Protein AF-X1JIE1-F1 (afdb_monomer_lite)

Organism: NCBI:txid412755

InterPro domains:
  IPR035906 MetI-like superfamily [G3DSA:1.10.3720.10] (15-93)
  IPR035906 MetI-like superfamily [SSF161098] (23-93)

Sequence (93 aa):
MANLATKKRYKMVLFPRVLQGIIPYSILTIPLIVPVSMLAWLIIQAFSDRVTIGLIPGHFTLDNFRFLWEKIQFGTSVYPNIWPVMGNSLFLT

pLDDT: mean 78.8, std 10.11, range [52.16, 92.12]

Radius of gyration: 26.22 Å; chains: 1; bounding box: 68×32×58 Å

Foldseek 3Di:
DPDPVVVVVCCVVVVVVVVVVVVVVCVVVVVVCVVVQVVLCVVLVCQAPDDPDGSDHPDGDNVSVCLQPDWDDDPPDTHHRCVVVVVVVVVVD

Secondary structure (DSSP, 8-state):
---HHHHH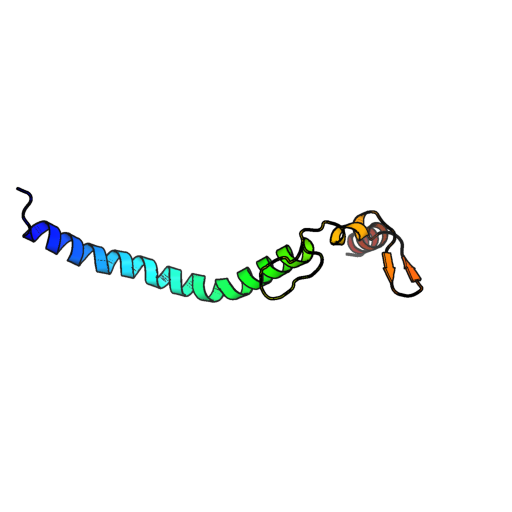HHHHHHHHHHHHHHHHHHHHHHHHHHHHHHHHHHHHHHTBS-EEETTEESSB-SGGGGGGTSPEEETTEEEPPSHHHHHHHHHH-

Structure (mmCIF, N/CA/C/O backbone):
data_AF-X1JIE1-F1
#
_entry.id   AF-X1JIE1-F1
#
loop_
_atom_site.group_PDB
_atom_site.id
_atom_site.type_symbol
_atom_site.label_atom_id
_atom_site.label_alt_id
_atom_site.label_comp_id
_atom_site.label_asym_id
_atom_site.label_entity_id
_atom_site.label_seq_id
_atom_site.pdbx_PDB_ins_code
_atom_site.Cartn_x
_atom_site.Cartn_y
_atom_site.Cartn_z
_atom_site.occupancy
_atom_site.B_iso_or_equiv
_atom_site.auth_seq_id
_atom_site.auth_comp_id
_atom_site.auth_asym_id
_atom_site.auth_atom_id
_atom_site.pdbx_PDB_model_num
ATOM 1 N N . MET A 1 1 ? -47.110 -4.656 29.418 1.00 52.16 1 MET A N 1
ATOM 2 C CA . MET A 1 1 ? -46.475 -3.381 29.821 1.00 52.16 1 MET A CA 1
ATOM 3 C C . MET A 1 1 ? -45.074 -3.680 30.352 1.00 52.16 1 MET A C 1
ATOM 5 O O . MET A 1 1 ? -44.926 -4.023 31.517 1.00 52.16 1 MET A O 1
ATOM 9 N N . ALA A 1 2 ? -44.052 -3.678 29.488 1.00 55.09 2 ALA A N 1
ATOM 10 C CA . ALA A 1 2 ? -42.679 -3.945 29.921 1.00 55.09 2 ALA A CA 1
ATOM 11 C C . ALA A 1 2 ? -42.176 -2.773 30.779 1.00 55.09 2 ALA A C 1
ATOM 13 O O . ALA A 1 2 ? -42.193 -1.619 30.355 1.00 55.09 2 ALA A O 1
ATOM 14 N N . ASN A 1 3 ? -41.801 -3.096 32.011 1.00 56.16 3 ASN A N 1
ATOM 15 C CA . ASN A 1 3 ? -41.549 -2.170 33.104 1.00 56.16 3 ASN A CA 1
ATOM 16 C C . ASN A 1 3 ? -40.398 -1.193 32.759 1.00 56.16 3 ASN A C 1
ATOM 18 O O . ASN A 1 3 ? -39.283 -1.613 32.459 1.00 56.16 3 ASN A O 1
ATOM 22 N N . LEU A 1 4 ? -40.633 0.124 32.798 1.00 64.38 4 LEU A N 1
ATOM 23 C CA . LEU A 1 4 ? -39.616 1.155 32.503 1.00 64.38 4 LEU A CA 1
ATOM 24 C C . LEU A 1 4 ? -38.333 0.987 33.348 1.00 64.38 4 LEU A C 1
ATOM 26 O O . LEU A 1 4 ? -37.232 1.314 32.894 1.00 64.38 4 LEU A O 1
ATOM 30 N N . ALA A 1 5 ? -38.462 0.396 34.539 1.00 64.50 5 ALA A N 1
ATOM 31 C CA . ALA A 1 5 ? -37.355 0.067 35.429 1.00 64.50 5 ALA A CA 1
ATOM 32 C C . ALA A 1 5 ? -36.396 -0.998 34.858 1.00 64.50 5 ALA A C 1
ATOM 34 O O . ALA A 1 5 ? -35.179 -0.850 34.994 1.00 64.50 5 ALA A O 1
ATOM 35 N N . THR A 1 6 ? -36.892 -2.037 34.171 1.00 66.62 6 THR A N 1
ATOM 36 C CA . THR A 1 6 ? -36.026 -3.084 33.591 1.00 66.62 6 THR A CA 1
ATOM 37 C C . THR A 1 6 ? -35.256 -2.570 32.378 1.00 66.62 6 THR A C 1
ATOM 39 O O . THR A 1 6 ? -34.072 -2.875 32.233 1.00 66.62 6 THR A O 1
ATOM 42 N N . LYS A 1 7 ? -35.865 -1.702 31.561 1.00 64.38 7 LYS A N 1
ATOM 43 C CA . LYS A 1 7 ? -35.202 -1.076 30.401 1.00 64.38 7 LYS A CA 1
ATOM 44 C C . LYS A 1 7 ? -34.052 -0.147 30.822 1.00 64.38 7 LYS A C 1
ATOM 46 O O . LYS A 1 7 ? -32.990 -0.154 30.196 1.00 64.38 7 LYS A O 1
ATOM 51 N N . LYS A 1 8 ? -34.234 0.616 31.911 1.00 70.44 8 LYS A N 1
ATOM 52 C CA . LYS A 1 8 ? -33.196 1.493 32.487 1.00 70.44 8 LYS A CA 1
ATOM 53 C C . LYS A 1 8 ? -32.025 0.683 33.056 1.00 70.44 8 LYS A C 1
ATOM 55 O O . LYS A 1 8 ? -30.871 1.020 32.802 1.00 70.44 8 LYS A O 1
ATOM 60 N N . ARG A 1 9 ? -32.319 -0.423 33.747 1.00 66.06 9 ARG A N 1
ATOM 61 C CA . ARG A 1 9 ? -31.312 -1.345 34.300 1.00 66.06 9 ARG A CA 1
ATOM 62 C C . ARG A 1 9 ? -30.508 -2.045 33.201 1.00 66.06 9 ARG A C 1
ATOM 64 O O . ARG A 1 9 ? -29.291 -2.122 33.302 1.00 66.06 9 ARG A O 1
ATOM 71 N N . TYR A 1 10 ? -31.163 -2.472 32.118 1.00 65.50 10 TYR A N 1
ATOM 72 C CA . TYR A 1 10 ? -30.483 -3.093 30.978 1.00 65.50 10 TYR A CA 1
ATOM 73 C C . TYR A 1 10 ? -29.510 -2.124 30.297 1.00 65.50 10 TYR A C 1
ATOM 75 O O . TYR A 1 10 ? -28.350 -2.471 30.103 1.00 65.50 10 TYR A O 1
ATOM 83 N N . LYS A 1 11 ? -29.926 -0.875 30.025 1.00 63.12 11 LYS A N 1
ATOM 84 C CA . LYS A 1 11 ? -29.016 0.160 29.497 1.00 63.12 11 LYS A CA 1
ATOM 85 C C . LYS A 1 11 ? -27.830 0.431 30.429 1.00 63.12 11 LYS A C 1
ATOM 87 O O . LYS A 1 11 ? -26.712 0.566 29.945 1.00 63.12 11 LYS A O 1
ATOM 92 N N . MET A 1 12 ? -28.060 0.474 31.742 1.00 68.56 12 MET A N 1
ATOM 93 C CA . MET A 1 12 ? -27.021 0.754 32.741 1.00 68.56 12 MET A CA 1
ATOM 94 C C . MET A 1 12 ? -25.958 -0.352 32.836 1.00 68.56 12 MET A C 1
ATOM 96 O O . MET A 1 12 ? -24.803 -0.051 33.111 1.00 68.56 12 MET A O 1
ATOM 100 N N . VAL A 1 13 ? -26.317 -1.612 32.571 1.00 67.75 13 VAL A N 1
ATOM 101 C CA . VAL A 1 13 ? -25.373 -2.748 32.582 1.00 67.75 13 VAL A CA 1
ATOM 102 C C . VAL A 1 13 ? -24.769 -3.015 31.196 1.00 67.75 13 VAL A C 1
ATOM 104 O O . VAL A 1 13 ? -23.627 -3.459 31.092 1.00 67.75 13 VAL A O 1
ATOM 107 N N . LEU A 1 14 ? -25.503 -2.730 30.117 1.00 71.00 14 LEU A N 1
ATOM 108 C CA . LEU A 1 14 ? -25.032 -2.925 28.743 1.00 71.00 14 LEU A CA 1
ATOM 109 C C . LEU A 1 14 ? -23.959 -1.895 28.354 1.00 71.00 14 LEU A C 1
ATOM 111 O O . LEU A 1 14 ? -22.964 -2.257 27.735 1.00 71.00 14 LEU A O 1
ATOM 115 N N . PHE A 1 15 ? -24.129 -0.631 28.754 1.00 70.56 15 PHE A N 1
ATOM 116 C CA . PHE A 1 15 ? -23.201 0.455 28.423 1.00 70.56 15 PHE A CA 1
ATOM 117 C C . PHE A 1 15 ? -21.746 0.205 28.878 1.00 70.56 15 PHE A C 1
ATOM 119 O O . PHE A 1 15 ? -20.854 0.270 28.031 1.00 70.56 15 PHE A O 1
ATOM 126 N N . PRO A 1 16 ? -21.461 -0.154 30.148 1.00 74.25 16 PRO A N 1
ATOM 127 C CA . PRO A 1 16 ? -20.091 -0.428 30.586 1.00 74.25 16 PRO A CA 1
ATOM 128 C C . PRO A 1 16 ? -19.496 -1.681 29.933 1.00 74.25 16 PRO A C 1
ATOM 130 O O . PRO A 1 16 ? -18.299 -1.707 29.676 1.00 74.25 16 PRO A O 1
ATOM 133 N N . ARG A 1 17 ? -20.310 -2.694 29.605 1.00 73.69 17 ARG A N 1
ATOM 134 C CA . ARG A 1 17 ? -19.835 -3.911 28.921 1.00 73.69 17 ARG A CA 1
ATOM 135 C C . ARG A 1 17 ? -19.397 -3.642 27.487 1.00 73.69 17 ARG A C 1
ATOM 137 O O . ARG A 1 17 ? -18.365 -4.142 27.057 1.00 73.69 17 ARG A O 1
ATOM 144 N N . VAL A 1 18 ? -20.162 -2.832 26.757 1.00 76.12 18 VAL A N 1
ATOM 145 C CA . VAL A 1 18 ? -19.797 -2.417 25.396 1.00 76.12 18 VAL A CA 1
ATOM 146 C C . VAL A 1 18 ? -18.536 -1.551 25.428 1.00 76.12 18 VAL A C 1
ATOM 148 O O . VAL A 1 18 ? -17.631 -1.760 24.626 1.00 76.12 18 VAL A O 1
ATOM 151 N N . LEU A 1 19 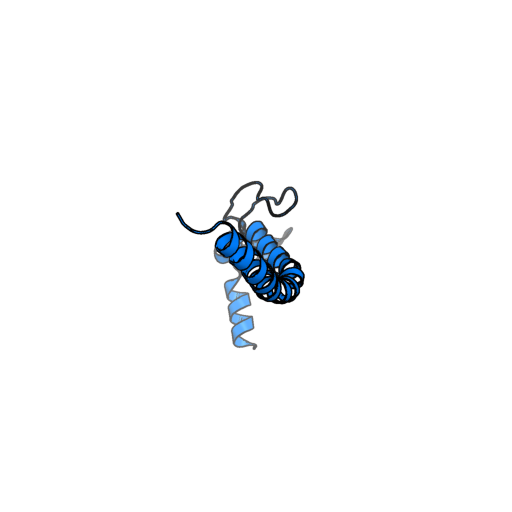? -18.425 -0.642 26.401 1.00 75.44 19 LEU A N 1
ATOM 152 C CA . LEU A 1 19 ? -17.248 0.211 26.561 1.00 75.44 19 LEU A CA 1
ATOM 153 C C . LEU A 1 19 ? -15.983 -0.594 26.921 1.00 75.44 19 LEU A C 1
ATOM 155 O O . LEU A 1 19 ? -14.926 -0.355 26.345 1.00 75.44 19 LEU A O 1
ATOM 159 N N . GLN A 1 20 ? -16.103 -1.595 27.801 1.00 78.19 20 GLN A N 1
ATOM 160 C CA . GLN A 1 20 ? -15.020 -2.531 28.138 1.00 78.19 20 GLN A CA 1
ATOM 161 C C . GLN A 1 20 ? -14.554 -3.361 26.937 1.00 78.19 20 GLN A C 1
ATOM 163 O O . GLN A 1 20 ? -13.378 -3.698 26.861 1.00 78.19 20 GLN A O 1
ATOM 168 N N . GLY A 1 21 ? -15.453 -3.66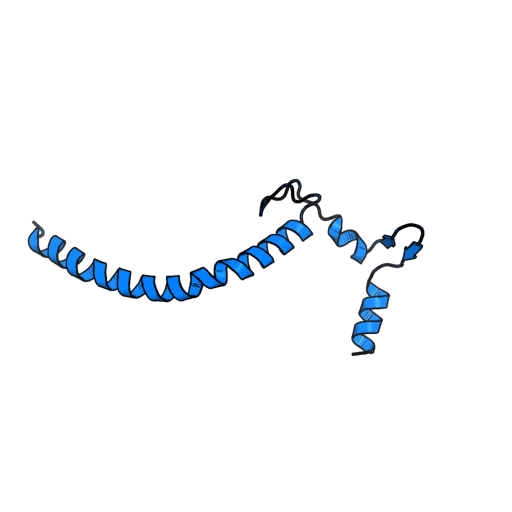6 25.997 1.00 78.88 21 GLY A N 1
ATOM 169 C CA . GLY A 1 21 ? -15.092 -4.299 24.733 1.00 78.88 21 GLY A CA 1
ATOM 170 C C . GLY A 1 21 ? -14.375 -3.336 23.788 1.00 78.88 21 GLY A C 1
ATOM 171 O O . GLY A 1 21 ? -13.327 -3.676 23.262 1.00 78.88 21 GLY A O 1
ATOM 172 N N . ILE A 1 22 ? -14.899 -2.124 23.591 1.00 84.44 22 ILE A N 1
ATOM 173 C CA . ILE A 1 22 ? -14.402 -1.176 22.577 1.00 84.44 22 ILE A CA 1
ATOM 174 C C . ILE A 1 22 ? -13.022 -0.603 22.925 1.00 84.44 22 ILE A C 1
ATOM 176 O O . ILE A 1 22 ? -12.175 -0.497 22.043 1.00 84.44 22 ILE A O 1
ATOM 180 N N . ILE A 1 23 ? -12.777 -0.246 24.191 1.00 87.12 23 ILE A N 1
ATOM 181 C CA . ILE A 1 23 ? -11.525 0.399 24.627 1.00 87.12 23 ILE A CA 1
ATOM 182 C C . ILE A 1 23 ? -10.260 -0.374 24.196 1.00 87.12 23 ILE A C 1
ATOM 184 O O . ILE A 1 23 ? -9.407 0.234 23.546 1.00 87.12 23 ILE A O 1
ATOM 188 N N . PRO A 1 24 ? -10.098 -1.676 24.502 1.00 87.06 24 PRO A N 1
ATOM 189 C CA . PRO A 1 24 ? -8.886 -2.407 24.134 1.00 87.06 24 PRO A CA 1
ATOM 190 C C . PRO A 1 24 ? -8.708 -2.528 22.617 1.00 87.06 24 PRO A C 1
ATOM 192 O O . PRO A 1 24 ? -7.590 -2.375 22.127 1.00 87.06 24 PRO A O 1
ATOM 195 N N . TYR A 1 25 ? -9.791 -2.729 21.857 1.00 87.06 25 TYR A N 1
ATOM 196 C CA . TYR A 1 25 ? -9.706 -2.767 20.394 1.00 87.06 25 TYR A CA 1
ATOM 197 C C . TYR A 1 25 ? -9.293 -1.415 19.814 1.00 87.06 25 TYR A C 1
ATOM 199 O O . TYR A 1 25 ? -8.458 -1.378 18.912 1.00 87.06 25 TYR A O 1
ATOM 207 N N . SER A 1 26 ? -9.803 -0.303 20.345 1.00 87.00 26 SER A N 1
ATOM 208 C CA . SER A 1 26 ? -9.387 1.040 19.926 1.00 87.00 26 SER A CA 1
ATOM 209 C C . SER A 1 26 ? -7.902 1.290 20.201 1.00 87.00 26 SER A C 1
ATOM 211 O O . SER A 1 26 ? -7.196 1.785 19.329 1.00 87.00 26 SER A O 1
ATOM 213 N N . ILE A 1 27 ? -7.394 0.886 21.370 1.00 91.38 27 ILE A N 1
ATOM 214 C CA . ILE A 1 27 ? -5.969 1.031 21.722 1.00 91.38 27 ILE A CA 1
ATOM 215 C C . ILE A 1 27 ? -5.062 0.255 20.754 1.00 91.38 27 ILE A C 1
ATOM 217 O O . ILE A 1 27 ? -3.990 0.739 20.406 1.00 91.38 27 ILE A O 1
ATOM 221 N N . LEU A 1 28 ? -5.491 -0.921 20.291 1.00 88.56 28 LEU A N 1
ATOM 222 C CA . LEU A 1 28 ? -4.757 -1.732 19.312 1.00 88.56 28 LEU A CA 1
ATOM 223 C C . LEU A 1 28 ? -4.862 -1.194 17.879 1.00 88.56 28 LEU A C 1
ATOM 225 O O . LEU A 1 28 ? -3.892 -1.232 17.126 1.00 88.56 28 LEU A O 1
ATOM 229 N N . THR A 1 29 ? -6.039 -0.711 17.487 1.00 88.44 29 THR A N 1
ATOM 230 C CA . THR A 1 29 ? -6.318 -0.315 16.098 1.00 88.44 29 THR A CA 1
ATOM 231 C C . THR A 1 29 ? -5.829 1.086 15.763 1.00 88.44 29 THR A C 1
ATOM 233 O O . THR A 1 29 ? -5.356 1.292 14.649 1.00 88.44 29 THR A O 1
ATOM 236 N N . ILE A 1 30 ? -5.870 2.033 16.705 1.00 91.94 30 ILE A N 1
ATOM 237 C CA . ILE A 1 30 ? -5.437 3.419 16.467 1.00 91.94 30 ILE A CA 1
ATOM 238 C C . ILE A 1 30 ? -3.975 3.494 15.984 1.00 91.94 30 ILE A C 1
ATOM 240 O O . ILE A 1 30 ? -3.735 4.140 14.962 1.00 91.94 30 ILE A O 1
ATOM 244 N N . PRO A 1 31 ? -2.997 2.813 16.616 1.00 91.81 31 PRO A N 1
ATOM 245 C CA . PRO A 1 31 ? -1.622 2.795 16.123 1.00 91.81 31 PRO A CA 1
ATOM 246 C C . PRO A 1 31 ? -1.494 2.138 14.746 1.00 91.81 31 PRO A C 1
ATOM 248 O O . PRO A 1 31 ? -0.657 2.552 13.950 1.00 91.81 31 PRO A O 1
ATOM 251 N N . LEU A 1 32 ? -2.336 1.140 14.447 1.00 91.81 32 LEU A N 1
ATOM 252 C CA . LEU A 1 32 ? -2.329 0.425 13.169 1.00 91.81 32 LEU A CA 1
ATOM 253 C C . LEU A 1 32 ? -2.833 1.273 11.997 1.00 91.81 32 LEU A C 1
ATOM 255 O O . LEU A 1 32 ? -2.461 1.003 10.857 1.00 91.81 32 LEU A O 1
ATOM 259 N N . ILE A 1 33 ? -3.646 2.301 12.249 1.00 90.56 33 ILE A N 1
ATOM 260 C CA . ILE A 1 33 ? -4.149 3.186 11.189 1.00 90.56 33 ILE A CA 1
ATOM 261 C C . ILE A 1 33 ? -2.988 3.831 10.427 1.00 90.56 33 ILE A C 1
ATOM 263 O O . ILE A 1 33 ? -3.067 3.961 9.209 1.00 90.56 33 ILE A O 1
ATOM 267 N N . VAL A 1 34 ? -1.890 4.174 11.110 1.00 89.50 34 VAL A N 1
ATOM 268 C CA . VAL A 1 34 ? -0.724 4.816 10.486 1.00 89.50 34 VAL A CA 1
ATOM 269 C C . VAL A 1 34 ? -0.083 3.915 9.417 1.00 89.50 34 VAL A C 1
ATOM 271 O O . VAL A 1 34 ? -0.124 4.297 8.245 1.00 89.50 34 VAL A O 1
ATOM 274 N N . PRO A 1 35 ? 0.444 2.712 9.729 1.00 92.12 35 PRO A N 1
ATOM 275 C CA . PRO A 1 35 ? 1.034 1.840 8.714 1.00 92.12 35 PRO A CA 1
ATOM 276 C C . PRO A 1 35 ? 0.016 1.386 7.662 1.00 92.12 35 PRO A C 1
ATOM 278 O O . PRO A 1 35 ? 0.354 1.318 6.481 1.00 92.12 35 PRO A O 1
ATOM 281 N N . VAL A 1 36 ? -1.243 1.139 8.042 1.00 91.00 36 VAL A N 1
ATOM 282 C CA . VAL A 1 36 ? -2.294 0.773 7.076 1.00 91.00 36 VAL A CA 1
ATOM 283 C C . VAL A 1 36 ? -2.549 1.909 6.084 1.00 91.00 36 VAL A C 1
ATOM 285 O O . VAL A 1 36 ? -2.689 1.655 4.890 1.00 91.00 36 VAL A O 1
ATOM 288 N N . SER A 1 37 ? -2.547 3.163 6.540 1.00 88.19 37 SER A N 1
ATOM 289 C CA . SER A 1 37 ? -2.712 4.323 5.660 1.00 88.19 37 SER A CA 1
ATOM 290 C C . SER A 1 37 ? -1.536 4.491 4.695 1.00 88.19 37 SER A C 1
ATOM 292 O O . SER A 1 37 ? -1.750 4.833 3.535 1.00 88.19 37 SER A O 1
ATOM 294 N N . MET A 1 38 ? -0.311 4.172 5.126 1.00 88.44 38 MET A N 1
ATOM 295 C CA . MET A 1 38 ? 0.870 4.186 4.257 1.00 88.44 38 MET A CA 1
ATOM 296 C C . MET A 1 38 ? 0.790 3.105 3.175 1.00 88.44 38 MET A C 1
ATOM 298 O O . MET A 1 38 ? 1.102 3.367 2.016 1.00 88.44 38 MET A O 1
ATOM 302 N N . LEU A 1 39 ? 0.331 1.901 3.524 1.00 90.12 39 LEU A N 1
ATOM 303 C CA . LEU A 1 39 ? 0.113 0.835 2.543 1.00 90.12 39 LEU A CA 1
ATOM 304 C C . LEU A 1 39 ? -1.003 1.199 1.561 1.00 90.12 39 LEU A C 1
ATOM 306 O O . LEU A 1 39 ? -0.836 1.038 0.354 1.00 90.12 39 LEU A O 1
ATOM 310 N N . ALA A 1 40 ? -2.113 1.743 2.063 1.00 88.38 40 ALA A N 1
ATOM 311 C CA . ALA A 1 40 ? -3.200 2.225 1.220 1.00 88.38 40 ALA A CA 1
ATOM 312 C C . ALA A 1 40 ? -2.713 3.320 0.259 1.00 88.38 40 ALA A C 1
ATOM 314 O O . ALA A 1 40 ? -3.054 3.297 -0.920 1.00 88.38 40 ALA A O 1
ATOM 315 N N . TRP A 1 41 ? -1.852 4.223 0.730 1.00 87.31 41 TRP A N 1
ATOM 316 C CA . TRP A 1 41 ? -1.230 5.245 -0.105 1.00 87.31 41 TRP A CA 1
ATOM 317 C C . TRP A 1 41 ? -0.395 4.646 -1.239 1.00 87.31 41 TRP A C 1
ATOM 319 O O . TRP A 1 41 ? -0.563 5.050 -2.388 1.00 87.31 41 TRP A O 1
ATOM 329 N N . LEU A 1 42 ? 0.465 3.666 -0.948 1.00 87.12 42 LEU A N 1
ATOM 330 C CA . LEU A 1 42 ? 1.291 3.007 -1.967 1.00 87.12 42 LEU A CA 1
ATOM 331 C C . LEU A 1 42 ? 0.445 2.298 -3.024 1.00 87.12 42 LEU A C 1
ATOM 333 O O . LEU A 1 42 ? 0.749 2.385 -4.211 1.00 87.12 42 LEU A O 1
ATOM 337 N N . ILE A 1 43 ? -0.635 1.634 -2.606 1.00 86.38 43 ILE A N 1
ATOM 338 C CA . ILE A 1 43 ? -1.577 0.998 -3.533 1.00 86.38 43 ILE A CA 1
ATOM 339 C C . ILE A 1 43 ? -2.198 2.063 -4.438 1.00 86.38 43 ILE A C 1
ATOM 341 O O . ILE A 1 43 ? -2.172 1.933 -5.657 1.00 86.38 43 ILE A O 1
ATOM 345 N N . ILE A 1 44 ? -2.705 3.150 -3.861 1.00 85.69 44 ILE A N 1
ATOM 346 C CA . ILE A 1 44 ? -3.339 4.228 -4.626 1.00 85.69 44 ILE A CA 1
ATOM 347 C C . ILE A 1 44 ? -2.346 4.866 -5.598 1.00 85.69 44 ILE A C 1
ATOM 349 O O . ILE A 1 44 ? -2.703 5.123 -6.742 1.00 85.69 44 ILE A O 1
ATOM 353 N N . GLN A 1 45 ? -1.092 5.053 -5.187 1.00 84.19 45 GLN A N 1
ATOM 354 C CA . GLN A 1 45 ? -0.030 5.551 -6.054 1.00 84.19 45 GLN A CA 1
ATOM 355 C C . GLN A 1 45 ? 0.303 4.576 -7.190 1.00 84.19 45 GLN A C 1
ATOM 357 O O . GLN A 1 45 ? 0.472 5.014 -8.323 1.00 84.19 45 GLN A O 1
ATOM 362 N N . ALA A 1 46 ? 0.348 3.267 -6.926 1.00 84.38 46 ALA A N 1
ATOM 363 C CA . ALA A 1 46 ? 0.600 2.260 -7.956 1.00 84.38 46 ALA A CA 1
ATOM 364 C C . ALA A 1 46 ? -0.473 2.280 -9.058 1.00 84.38 46 ALA A C 1
ATOM 366 O O . ALA A 1 46 ? -0.157 2.077 -10.228 1.00 84.38 46 ALA A O 1
ATOM 367 N N . PHE A 1 47 ? -1.720 2.591 -8.701 1.00 84.81 47 PHE A N 1
ATOM 368 C CA . PHE A 1 47 ? -2.854 2.645 -9.627 1.00 84.81 47 PHE A CA 1
ATOM 369 C C . PHE A 1 47 ? -3.237 4.065 -10.079 1.00 84.81 47 PHE A C 1
ATOM 371 O O . PHE A 1 47 ? -4.278 4.229 -10.712 1.00 84.81 47 PHE A O 1
ATOM 378 N N . SER A 1 48 ? -2.449 5.099 -9.764 1.00 79.75 48 SER A N 1
ATOM 379 C CA . SER A 1 48 ? -2.785 6.495 -10.082 1.00 79.75 48 SER A CA 1
ATOM 380 C C . SER A 1 48 ? -1.687 7.192 -10.883 1.00 79.75 48 SER A C 1
ATOM 382 O O . SER A 1 48 ? -0.511 7.052 -10.565 1.00 79.75 48 SER A O 1
ATOM 384 N N . ASP A 1 49 ? -2.069 7.986 -11.893 1.00 67.69 49 ASP A N 1
ATOM 385 C CA . ASP A 1 49 ? -1.115 8.736 -12.743 1.00 67.69 49 ASP A CA 1
ATOM 386 C C . ASP A 1 49 ? -0.433 9.852 -11.939 1.00 67.69 49 ASP A C 1
ATOM 388 O O . ASP A 1 49 ? 0.776 10.061 -11.988 1.00 67.69 49 ASP A O 1
ATOM 392 N N . ARG A 1 50 ? -1.223 10.567 -11.128 1.00 63.56 50 ARG A N 1
ATOM 393 C CA . ARG A 1 50 ? -0.740 11.607 -10.209 1.00 63.56 50 ARG A CA 1
ATOM 394 C C . ARG A 1 50 ? -1.558 11.554 -8.932 1.00 63.56 50 ARG A C 1
ATOM 396 O O . ARG A 1 50 ? -2.787 11.588 -8.990 1.00 63.56 50 ARG A O 1
ATOM 403 N N . VAL A 1 51 ? -0.893 11.471 -7.784 1.00 58.34 51 VAL A N 1
ATOM 404 C CA . VAL A 1 51 ? -1.565 11.581 -6.485 1.00 58.34 51 VAL A CA 1
ATOM 405 C C . VAL A 1 51 ? -1.588 13.057 -6.114 1.00 58.34 51 VAL A C 1
ATOM 407 O O . VAL A 1 51 ? -0.543 13.652 -5.861 1.00 58.34 51 VAL A O 1
ATOM 410 N N . THR A 1 52 ? -2.764 13.678 -6.196 1.00 60.03 52 THR A N 1
ATOM 411 C CA . THR A 1 52 ? -2.877 15.142 -6.179 1.00 60.03 52 THR A CA 1
ATOM 412 C C . THR A 1 52 ? -2.723 15.714 -4.772 1.00 60.03 52 THR A C 1
ATOM 414 O O . THR A 1 52 ? -2.090 16.751 -4.663 1.00 60.03 52 THR A O 1
ATOM 417 N N . ILE A 1 53 ? -3.236 15.035 -3.731 1.00 60.19 53 ILE A N 1
ATOM 418 C CA . ILE A 1 53 ? -2.986 15.199 -2.277 1.00 60.19 53 ILE A CA 1
ATOM 419 C C . ILE A 1 53 ? -3.736 14.049 -1.562 1.00 60.19 53 ILE A C 1
ATOM 421 O O . ILE A 1 53 ? -4.904 13.804 -1.856 1.00 60.19 53 ILE A O 1
ATOM 425 N N . GLY A 1 54 ? -3.130 13.385 -0.572 1.00 68.00 54 GLY A N 1
ATOM 426 C CA . GLY A 1 54 ? -3.829 12.383 0.261 1.00 68.00 54 GLY A CA 1
ATOM 427 C C . GLY A 1 54 ? -4.142 11.044 -0.442 1.00 68.00 54 GLY A C 1
ATOM 428 O O . GLY A 1 54 ? -3.649 10.748 -1.522 1.00 68.00 54 GLY A O 1
ATOM 429 N N . LEU A 1 55 ? -4.993 10.219 0.171 1.00 67.75 55 LEU A N 1
ATOM 430 C CA . LEU A 1 55 ? -5.432 8.911 -0.354 1.00 67.75 55 LEU A CA 1
ATOM 431 C C . LEU A 1 55 ? -6.410 9.028 -1.545 1.00 67.75 55 LEU A C 1
ATOM 433 O O . LEU A 1 55 ? -7.233 8.142 -1.754 1.00 67.75 55 LEU A O 1
ATOM 437 N N . ILE A 1 56 ? -6.392 10.129 -2.296 1.00 71.81 56 ILE A N 1
ATOM 438 C CA . ILE A 1 56 ? -7.322 10.353 -3.405 1.00 71.81 56 ILE A CA 1
ATOM 439 C C . ILE A 1 56 ? -6.538 10.239 -4.718 1.00 71.81 56 ILE A C 1
ATOM 441 O O . ILE A 1 56 ? -5.672 11.081 -4.980 1.00 71.81 56 ILE A O 1
ATOM 445 N N . PRO A 1 57 ? -6.809 9.212 -5.549 1.00 68.94 57 PRO A N 1
ATOM 446 C CA . PRO A 1 57 ? -6.205 9.120 -6.870 1.00 68.94 57 PRO A CA 1
ATOM 447 C C . PRO A 1 57 ? -6.764 10.231 -7.759 1.00 68.94 57 PRO A C 1
ATOM 449 O O . PRO A 1 57 ? -7.977 10.430 -7.816 1.00 68.94 57 PRO A O 1
ATOM 452 N N . GLY A 1 58 ? -5.893 10.948 -8.470 1.00 71.75 58 GLY A N 1
ATOM 453 C CA . GLY A 1 58 ? -6.339 11.943 -9.445 1.00 71.75 58 GLY A CA 1
ATOM 454 C C . GLY A 1 58 ? -6.984 11.279 -10.662 1.00 71.75 58 GLY A C 1
ATOM 455 O O . GLY A 1 58 ? -8.059 11.681 -11.093 1.00 71.75 58 GLY A O 1
ATOM 456 N N . HIS A 1 59 ? -6.335 10.240 -11.194 1.00 77.94 59 HIS A N 1
ATOM 457 C CA . HIS A 1 59 ? -6.813 9.434 -12.319 1.00 77.94 59 HIS A CA 1
ATOM 458 C C . HIS A 1 59 ? -6.324 7.999 -12.149 1.00 77.94 59 HIS A C 1
ATOM 460 O O . HIS A 1 59 ? -5.149 7.800 -11.851 1.00 77.94 59 HIS A O 1
ATOM 466 N N . PHE A 1 60 ? -7.198 7.015 -12.371 1.00 79.38 60 PHE A N 1
ATOM 467 C CA . PHE A 1 60 ? -6.807 5.607 -12.382 1.00 79.38 60 PHE A CA 1
ATOM 468 C C . PHE A 1 60 ? -5.976 5.301 -13.635 1.00 79.38 60 PHE A C 1
A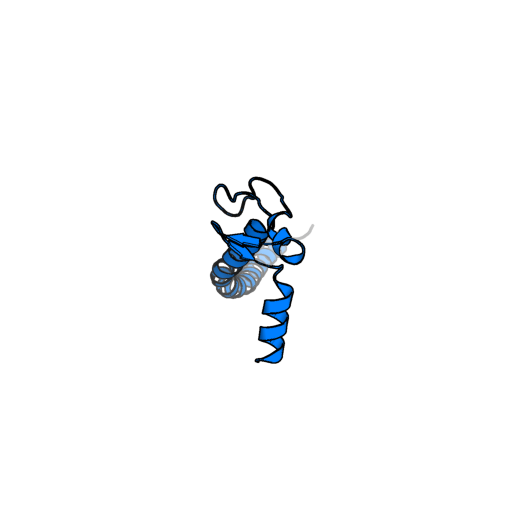TOM 470 O O . PHE A 1 60 ? -6.433 5.558 -14.749 1.00 79.38 60 PHE A O 1
ATOM 477 N N . THR A 1 61 ? -4.775 4.749 -13.462 1.00 80.69 61 THR A N 1
ATOM 478 C CA . THR A 1 61 ? -3.920 4.286 -14.562 1.00 80.69 61 THR A CA 1
ATOM 479 C C . THR A 1 61 ? -3.270 2.943 -14.238 1.00 80.69 61 THR A C 1
ATOM 481 O O . THR A 1 61 ? -2.974 2.627 -13.086 1.00 80.69 61 THR A O 1
ATOM 484 N N . LEU A 1 62 ? -3.010 2.165 -15.287 1.00 82.56 62 LEU A N 1
ATOM 485 C CA . LEU A 1 62 ? -2.182 0.959 -15.248 1.00 82.56 62 LEU A CA 1
ATOM 486 C C . LEU A 1 62 ? -0.825 1.174 -15.933 1.00 82.56 62 LEU A C 1
ATOM 488 O O . LEU A 1 62 ? -0.022 0.245 -16.008 1.00 82.56 62 LEU A O 1
ATOM 492 N N . ASP A 1 63 ? -0.534 2.396 -16.387 1.00 81.50 63 ASP A N 1
ATOM 493 C CA . ASP A 1 63 ? 0.729 2.732 -17.053 1.00 81.50 63 ASP A CA 1
ATOM 494 C C . ASP A 1 63 ? 1.940 2.551 -16.131 1.00 81.50 63 ASP A C 1
ATOM 496 O O . ASP A 1 63 ? 3.035 2.233 -16.592 1.00 81.50 63 ASP A O 1
ATOM 500 N N . ASN A 1 64 ? 1.743 2.645 -14.815 1.00 81.56 64 ASN A N 1
ATOM 501 C CA . ASN A 1 64 ? 2.782 2.355 -13.828 1.00 81.56 64 ASN A CA 1
ATOM 502 C C . ASN A 1 64 ? 3.264 0.903 -13.873 1.00 81.56 64 ASN A C 1
ATOM 504 O O . ASN A 1 64 ? 4.358 0.635 -13.400 1.00 81.56 64 ASN A O 1
ATOM 508 N N . PHE A 1 65 ? 2.495 -0.031 -14.442 1.00 84.69 65 PHE A N 1
ATOM 509 C CA . PHE A 1 65 ? 2.883 -1.438 -14.598 1.00 84.69 65 PHE A CA 1
ATOM 510 C C . PHE A 1 65 ? 3.554 -1.729 -15.941 1.00 84.69 65 PHE A C 1
ATOM 512 O O . PHE A 1 65 ? 3.967 -2.857 -16.209 1.00 84.69 65 PHE A O 1
ATOM 519 N N . ARG A 1 66 ? 3.729 -0.710 -16.785 1.00 84.88 66 ARG A N 1
ATOM 520 C CA . ARG A 1 66 ? 4.292 -0.857 -18.127 1.00 84.88 66 ARG A CA 1
ATOM 521 C C . ARG A 1 66 ? 5.738 -1.353 -18.130 1.00 84.88 66 ARG A C 1
ATOM 523 O O . ARG A 1 66 ? 6.140 -2.009 -19.081 1.00 84.88 66 ARG A O 1
ATOM 530 N N . PHE A 1 67 ? 6.488 -1.153 -17.043 1.00 82.75 67 PHE A N 1
ATOM 531 C CA . PHE A 1 67 ? 7.846 -1.698 -16.862 1.00 82.75 67 PHE A CA 1
ATOM 532 C C . PHE A 1 67 ? 7.918 -3.237 -16.896 1.00 82.75 67 PHE A C 1
ATOM 534 O O . PHE A 1 67 ? 8.995 -3.805 -17.101 1.00 82.75 67 PHE A O 1
ATOM 541 N N . LEU A 1 68 ? 6.790 -3.920 -16.670 1.00 85.75 68 LEU A N 1
ATOM 542 C CA . LEU A 1 68 ? 6.713 -5.377 -16.721 1.00 85.75 68 LEU A CA 1
ATOM 543 C C . LEU A 1 68 ? 6.848 -5.900 -18.157 1.00 85.75 68 LEU A C 1
ATOM 545 O O . LEU A 1 68 ? 7.361 -6.994 -18.363 1.00 85.75 68 LEU A O 1
ATOM 549 N N . TRP A 1 69 ? 6.416 -5.143 -19.162 1.00 85.06 69 TRP A N 1
ATOM 550 C CA . TRP A 1 69 ? 6.370 -5.616 -20.553 1.00 85.06 69 TRP A CA 1
ATOM 551 C C . TRP A 1 69 ? 7.036 -4.676 -21.558 1.00 85.06 69 TRP A C 1
ATOM 553 O O . TRP A 1 69 ? 7.439 -5.132 -22.625 1.00 85.06 69 TRP A O 1
ATOM 563 N N . GLU A 1 70 ? 7.222 -3.402 -21.227 1.00 84.44 70 GLU A N 1
ATOM 564 C CA . GLU A 1 70 ? 7.878 -2.416 -22.082 1.00 84.44 70 GLU A CA 1
ATOM 565 C C . GLU A 1 70 ? 9.311 -2.114 -21.628 1.00 84.44 70 GLU A C 1
ATOM 567 O O . GLU A 1 70 ? 9.699 -2.331 -20.478 1.00 84.44 70 GLU A O 1
ATOM 572 N N . LYS A 1 71 ? 10.109 -1.596 -22.565 1.00 81.44 71 LYS A N 1
ATOM 573 C CA . LYS A 1 71 ? 11.450 -1.078 -22.296 1.00 81.44 71 LYS A CA 1
ATOM 574 C C . LYS A 1 71 ? 11.356 0.166 -21.418 1.00 81.44 71 LYS A C 1
ATOM 576 O O . LYS A 1 71 ? 10.560 1.066 -21.680 1.00 81.44 71 LYS A O 1
ATOM 581 N N . ILE A 1 72 ? 12.203 0.226 -20.400 1.00 79.88 72 ILE A N 1
ATOM 582 C CA . ILE A 1 72 ? 12.193 1.313 -19.427 1.00 79.88 72 ILE A CA 1
ATOM 583 C C . ILE A 1 72 ? 13.166 2.390 -19.908 1.00 79.88 72 ILE A C 1
ATOM 585 O O . ILE A 1 72 ? 14.356 2.126 -20.084 1.00 79.88 72 ILE A O 1
ATOM 589 N N . GLN A 1 73 ? 12.665 3.601 -20.147 1.00 78.56 73 GLN A N 1
ATOM 590 C CA . GLN A 1 73 ? 13.492 4.742 -20.541 1.00 78.56 73 GLN A CA 1
ATOM 591 C C . GLN A 1 73 ? 13.822 5.577 -19.305 1.00 78.56 73 GLN A C 1
ATOM 593 O O . GLN A 1 73 ? 12.940 6.199 -18.716 1.00 78.56 73 GLN A O 1
ATOM 598 N N . PHE A 1 74 ? 15.096 5.593 -18.917 1.00 74.69 74 PHE A N 1
ATOM 599 C CA . PHE A 1 74 ? 15.605 6.455 -17.852 1.00 74.69 74 PHE A CA 1
ATOM 600 C C . PHE A 1 74 ? 16.623 7.427 -18.449 1.00 74.69 74 PHE A C 1
ATOM 602 O O . PHE A 1 74 ? 17.753 7.053 -18.775 1.00 74.69 74 PHE A O 1
ATOM 609 N N . GLY A 1 75 ? 16.215 8.688 -18.612 1.00 78.38 75 GLY A N 1
ATOM 610 C CA . GLY A 1 75 ? 17.041 9.708 -19.257 1.00 78.38 75 GLY A CA 1
ATOM 611 C C . GLY A 1 75 ? 17.355 9.338 -20.709 1.00 78.38 75 GLY A C 1
ATOM 612 O O . GLY A 1 75 ? 16.447 9.144 -21.509 1.00 78.38 75 GLY A O 1
ATOM 613 N N . THR A 1 76 ? 18.640 9.229 -21.050 1.00 74.75 76 THR A N 1
ATOM 614 C CA . THR A 1 76 ? 19.116 8.833 -22.389 1.00 74.75 76 THR A CA 1
ATOM 615 C C . THR A 1 76 ? 19.320 7.324 -22.552 1.00 74.75 76 THR A C 1
ATOM 617 O O . THR A 1 76 ? 19.653 6.868 -23.644 1.00 74.75 76 THR A O 1
ATOM 620 N N . SER A 1 77 ? 19.154 6.540 -21.482 1.00 76.38 77 SER A N 1
ATOM 621 C CA . SER A 1 77 ? 19.421 5.100 -21.484 1.00 76.38 77 SER A CA 1
ATOM 622 C C . SER A 1 77 ? 18.130 4.293 -21.595 1.00 76.38 77 SER A C 1
ATOM 624 O O . SER A 1 77 ? 17.170 4.517 -20.853 1.00 76.38 77 SER A O 1
ATOM 626 N N . VAL A 1 78 ? 18.121 3.329 -22.519 1.00 82.62 78 VAL A N 1
ATOM 627 C CA . VAL A 1 78 ? 17.005 2.401 -22.732 1.00 82.62 78 VAL A CA 1
ATOM 628 C C . VAL A 1 78 ? 17.365 1.057 -22.116 1.00 82.62 78 VAL A C 1
ATOM 630 O O . VAL A 1 78 ? 18.273 0.374 -22.592 1.00 82.62 78 VAL A O 1
ATOM 633 N N . TYR A 1 79 ? 16.636 0.671 -21.076 1.00 81.00 79 TYR A N 1
ATOM 634 C CA . TYR A 1 79 ? 16.799 -0.614 -20.407 1.00 81.00 79 TYR A CA 1
ATOM 635 C C . TYR A 1 79 ? 15.775 -1.633 -20.928 1.00 81.00 79 TYR A C 1
ATOM 637 O O . TYR A 1 79 ? 14.664 -1.252 -21.322 1.00 81.00 79 TYR A O 1
ATOM 645 N N . PRO A 1 80 ? 16.119 -2.936 -20.951 1.00 80.50 80 PRO A N 1
ATOM 646 C CA . PRO A 1 80 ? 15.128 -3.985 -21.168 1.00 80.50 80 PRO A CA 1
ATOM 647 C C . PRO A 1 80 ? 14.068 -3.968 -20.052 1.00 80.50 80 PRO A C 1
ATOM 649 O O . PRO A 1 80 ? 14.201 -3.260 -19.053 1.00 80.50 80 PRO A O 1
ATOM 652 N N . ASN A 1 81 ? 12.998 -4.742 -20.236 1.00 84.50 81 ASN A N 1
ATOM 653 C CA . ASN A 1 81 ? 11.992 -4.951 -19.194 1.00 84.50 81 ASN A CA 1
ATOM 654 C C . ASN A 1 81 ? 12.624 -5.526 -17.908 1.00 84.50 81 ASN A C 1
ATOM 656 O O . ASN A 1 81 ? 13.767 -5.976 -17.905 1.00 84.50 81 ASN A O 1
ATOM 660 N N . ILE A 1 82 ? 11.885 -5.514 -16.797 1.00 84.50 82 ILE A N 1
ATOM 661 C CA . ILE A 1 82 ? 12.431 -5.843 -15.465 1.00 84.50 82 ILE A CA 1
ATOM 662 C C . ILE A 1 82 ? 12.854 -7.316 -15.278 1.00 84.50 82 ILE A C 1
ATOM 664 O O . ILE A 1 82 ? 13.648 -7.631 -14.391 1.00 84.50 82 ILE A O 1
ATOM 668 N N . TRP A 1 83 ? 12.351 -8.234 -16.107 1.00 89.31 83 TRP A N 1
ATOM 669 C CA . TRP A 1 83 ? 12.496 -9.684 -15.916 1.00 89.31 83 TRP A CA 1
ATOM 670 C C . TRP A 1 83 ? 13.931 -10.222 -15.876 1.00 89.31 83 TRP A C 1
ATOM 672 O O . TRP A 1 83 ? 14.191 -11.068 -15.022 1.00 89.31 83 TRP A O 1
ATOM 682 N N . PRO A 1 84 ? 14.885 -9.770 -16.715 1.00 85.56 84 PRO A N 1
ATOM 683 C CA . PRO A 1 84 ? 16.265 -10.239 -16.640 1.00 85.56 84 PRO A CA 1
ATOM 684 C C . PRO A 1 84 ? 16.915 -9.880 -15.301 1.00 85.56 84 PRO A C 1
ATOM 686 O O . PRO A 1 84 ? 17.644 -10.683 -14.729 1.00 85.56 84 PRO A O 1
ATOM 689 N N . VAL A 1 85 ? 16.608 -8.694 -14.766 1.00 85.44 85 VAL A N 1
ATOM 690 C CA . VAL A 1 85 ? 17.117 -8.253 -13.461 1.00 85.44 85 VAL A CA 1
ATOM 691 C C . VAL A 1 85 ? 16.478 -9.072 -12.343 1.00 85.44 85 VAL A C 1
ATOM 693 O O . VAL A 1 85 ? 17.194 -9.597 -11.496 1.00 85.44 85 VAL A O 1
ATOM 696 N N . MET A 1 86 ? 15.153 -9.253 -12.380 1.00 86.56 86 MET A N 1
ATOM 697 C CA . MET A 1 86 ? 14.437 -10.088 -11.411 1.00 86.56 86 MET A CA 1
ATOM 698 C C . MET A 1 86 ? 14.960 -11.533 -11.405 1.00 86.56 86 MET A C 1
ATOM 700 O O . MET A 1 86 ? 15.201 -12.092 -10.338 1.00 86.56 86 MET A O 1
ATOM 704 N N . GLY A 1 87 ? 15.167 -12.130 -12.581 1.00 87.62 87 GLY A N 1
ATOM 705 C CA . GLY A 1 87 ? 15.705 -13.484 -12.718 1.00 87.62 87 GLY A CA 1
ATOM 706 C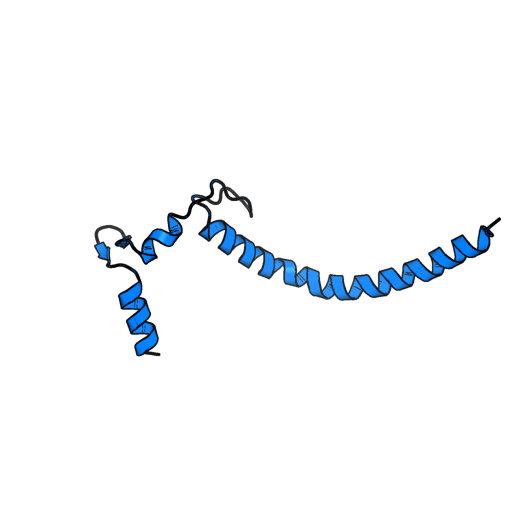 C . GLY A 1 87 ? 17.109 -13.606 -12.135 1.00 87.62 87 GLY A C 1
ATOM 707 O O . GLY A 1 87 ? 17.376 -14.540 -11.384 1.00 87.62 87 GLY A O 1
ATOM 708 N N . ASN A 1 88 ? 17.975 -12.623 -12.393 1.00 88.38 88 ASN A N 1
ATOM 709 C CA . ASN A 1 88 ? 19.305 -12.583 -11.792 1.00 88.38 88 ASN A CA 1
ATOM 710 C C . ASN A 1 88 ? 19.231 -12.472 -10.265 1.00 88.38 88 ASN A C 1
ATOM 712 O O . ASN A 1 88 ? 19.952 -13.187 -9.580 1.00 88.38 88 ASN A O 1
ATOM 716 N N . SER A 1 89 ? 18.349 -11.629 -9.717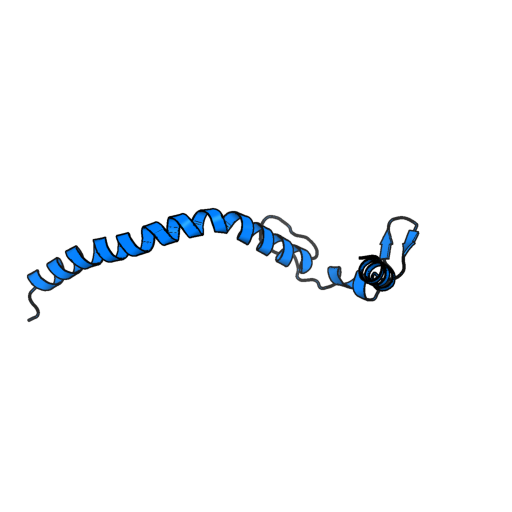 1.00 86.69 89 SER A N 1
ATOM 717 C CA . SER A 1 89 ? 18.170 -11.506 -8.264 1.00 86.69 89 SER A CA 1
ATOM 718 C C . SER A 1 89 ? 17.659 -12.794 -7.617 1.00 86.69 89 SER A C 1
ATOM 720 O O . SER A 1 89 ? 18.143 -13.151 -6.550 1.00 86.69 89 SER A O 1
ATOM 722 N N . LEU A 1 90 ? 16.732 -13.512 -8.259 1.00 87.12 90 LEU A N 1
ATOM 723 C CA . LEU A 1 90 ? 16.255 -14.816 -7.776 1.00 87.12 90 LEU A CA 1
ATOM 724 C C . LEU A 1 90 ? 17.312 -15.918 -7.874 1.00 87.12 90 LEU A C 1
ATOM 726 O O . LEU A 1 90 ? 17.254 -16.873 -7.114 1.00 87.12 90 LEU A O 1
ATOM 730 N N . PHE A 1 91 ? 18.230 -15.816 -8.832 1.00 88.62 91 PHE A N 1
ATOM 731 C CA . PHE A 1 91 ? 19.293 -16.799 -9.024 1.00 88.62 91 PHE A CA 1
ATOM 732 C C . PHE A 1 91 ? 20.518 -16.533 -8.135 1.00 88.62 91 PHE A C 1
ATOM 734 O O . PHE A 1 91 ? 21.245 -17.459 -7.793 1.00 88.62 91 PHE A O 1
ATOM 741 N N . LEU A 1 92 ? 20.768 -15.264 -7.797 1.00 81.19 92 LEU A N 1
ATOM 742 C CA . LEU A 1 92 ? 21.891 -14.821 -6.964 1.00 81.19 92 LEU A CA 1
ATOM 743 C C . LEU A 1 92 ? 21.579 -14.809 -5.458 1.00 81.19 92 LEU A C 1
ATOM 745 O O . LEU A 1 92 ? 22.517 -14.683 -4.672 1.00 81.19 92 LEU A O 1
ATOM 749 N N . THR A 1 93 ? 20.303 -14.895 -5.071 1.00 57.88 93 THR A N 1
ATOM 750 C CA . THR A 1 93 ? 19.864 -15.053 -3.671 1.00 57.88 93 THR A CA 1
ATOM 751 C C . THR A 1 93 ? 19.743 -16.530 -3.335 1.00 57.88 93 THR A C 1
ATOM 753 O O . THR A 1 93 ? 20.185 -16.915 -2.231 1.00 57.88 93 THR A O 1
#